Protein AF-A0A7J5XPK6-F1 (afdb_monomer_lite)

Structure (mmCIF, N/CA/C/O backbone):
data_AF-A0A7J5XPK6-F1
#
_entry.id   AF-A0A7J5XPK6-F1
#
loop_
_atom_site.group_PDB
_atom_site.id
_atom_site.type_symbol
_atom_site.label_atom_id
_atom_site.label_alt_id
_atom_site.label_comp_id
_atom_site.label_asym_id
_atom_site.label_entity_id
_atom_site.label_seq_id
_atom_site.pdbx_PDB_ins_code
_atom_site.Cartn_x
_atom_site.Cartn_y
_atom_site.Cartn_z
_atom_site.occupancy
_atom_site.B_iso_or_equiv
_atom_site.auth_seq_id
_atom_site.auth_comp_id
_atom_site.auth_asym_id
_atom_site.auth_atom_id
_atom_site.pdbx_PDB_model_num
ATOM 1 N N . MET A 1 1 ? -22.725 -8.325 22.929 1.00 36.28 1 MET A N 1
ATOM 2 C CA . MET A 1 1 ? -21.739 -7.295 22.547 1.00 36.28 1 MET A CA 1
ATOM 3 C C . MET A 1 1 ? -20.570 -8.015 21.890 1.00 36.28 1 MET A C 1
ATOM 5 O O . MET A 1 1 ? -19.667 -8.457 22.578 1.00 36.28 1 MET A O 1
ATOM 9 N N . LEU A 1 2 ? -20.673 -8.282 20.588 1.00 34.06 2 LEU A N 1
ATOM 10 C CA . LEU A 1 2 ? -19.615 -8.931 19.814 1.00 34.06 2 LEU A CA 1
ATOM 11 C C . LEU A 1 2 ? -18.923 -7.794 19.060 1.00 34.06 2 LEU A C 1
ATOM 13 O O . LEU A 1 2 ? -19.553 -7.200 18.181 1.00 34.06 2 LEU A O 1
ATOM 17 N N . GLU A 1 3 ? -17.699 -7.419 19.443 1.00 43.00 3 GLU A N 1
ATOM 18 C CA . GLU A 1 3 ? -16.878 -6.571 18.574 1.00 43.00 3 GLU A CA 1
ATOM 19 C C . GLU A 1 3 ? -16.789 -7.303 17.235 1.00 43.00 3 GLU A C 1
ATOM 21 O O . GLU A 1 3 ? -16.231 -8.396 17.149 1.00 43.00 3 GLU A O 1
ATOM 26 N N . LYS A 1 4 ? -17.417 -6.747 16.195 1.00 42.81 4 LYS A N 1
ATOM 27 C CA . LYS A 1 4 ? -17.249 -7.243 14.834 1.00 42.81 4 LYS A CA 1
ATOM 28 C C . LYS A 1 4 ? -15.816 -6.924 14.434 1.00 42.81 4 LYS A C 1
ATOM 30 O O . LYS A 1 4 ? -15.562 -5.874 13.847 1.00 42.81 4 LYS A O 1
ATOM 35 N N . THR A 1 5 ? -14.883 -7.815 14.748 1.00 44.53 5 THR A N 1
ATOM 36 C CA . THR A 1 5 ? -13.603 -7.883 14.054 1.00 44.53 5 THR A CA 1
ATOM 37 C C . THR A 1 5 ? -13.957 -7.944 12.578 1.00 44.53 5 THR A C 1
ATOM 39 O O . THR A 1 5 ? -14.586 -8.903 12.126 1.00 44.53 5 THR A O 1
ATOM 42 N N . ARG A 1 6 ? -13.673 -6.869 11.832 1.00 53.94 6 ARG A N 1
ATOM 43 C CA . ARG A 1 6 ? -13.871 -6.891 10.384 1.00 53.94 6 ARG A CA 1
ATOM 44 C C . ARG A 1 6 ? -12.992 -8.038 9.882 1.00 53.94 6 ARG A C 1
ATOM 46 O O . ARG A 1 6 ? -11.787 -7.991 10.139 1.00 53.94 6 ARG A O 1
ATOM 53 N N . PRO A 1 7 ? -13.563 -9.094 9.276 1.00 52.94 7 PRO A N 1
ATOM 54 C CA . PRO A 1 7 ? -12.760 -10.207 8.801 1.00 52.94 7 PRO A CA 1
ATOM 55 C C . PRO A 1 7 ? -11.714 -9.649 7.842 1.00 52.94 7 PRO A C 1
ATOM 57 O O . PRO A 1 7 ? -12.003 -8.711 7.096 1.00 52.94 7 PRO A O 1
ATOM 60 N N . PHE A 1 8 ? -10.493 -10.178 7.905 1.00 55.94 8 PHE A N 1
ATOM 61 C CA . PHE A 1 8 ? -9.425 -9.782 6.997 1.00 55.94 8 PHE A CA 1
ATOM 62 C C . PHE A 1 8 ? -9.935 -9.951 5.565 1.00 55.94 8 PHE A C 1
ATOM 64 O O . PHE A 1 8 ? -10.126 -11.077 5.109 1.00 55.94 8 PHE A O 1
ATOM 71 N N . ILE A 1 9 ? -10.235 -8.843 4.881 1.00 55.91 9 ILE A N 1
ATOM 72 C CA . ILE A 1 9 ? -10.801 -8.921 3.539 1.00 55.91 9 ILE A CA 1
ATOM 73 C C . ILE A 1 9 ? -9.661 -9.338 2.610 1.00 55.91 9 ILE A C 1
ATOM 75 O O . ILE A 1 9 ? -8.705 -8.584 2.397 1.00 55.91 9 ILE A O 1
ATOM 79 N N . LEU A 1 10 ? -9.759 -10.567 2.108 1.00 54.19 10 LEU A N 1
ATOM 80 C CA . LEU A 1 10 ? -8.973 -11.062 0.987 1.00 54.19 10 LEU A CA 1
ATOM 81 C C . LEU A 1 10 ? -9.623 -10.526 -0.290 1.00 54.19 10 LEU A C 1
ATOM 83 O O . LEU A 1 10 ? -10.764 -10.865 -0.592 1.00 54.19 10 LEU A O 1
ATOM 87 N N . VAL A 1 11 ? -8.911 -9.675 -1.023 1.00 54.78 11 VAL A N 1
ATOM 88 C CA . VAL A 1 11 ? -9.325 -9.205 -2.352 1.00 54.78 11 VAL A CA 1
ATOM 89 C C . VAL A 1 11 ? -8.259 -9.674 -3.327 1.00 54.78 11 VAL A C 1
ATOM 91 O O . VAL A 1 11 ? -7.088 -9.350 -3.139 1.00 54.78 11 VAL A O 1
ATOM 94 N N . ASP A 1 12 ? -8.653 -10.464 -4.325 1.00 53.34 12 ASP A N 1
ATOM 95 C CA . ASP A 1 12 ? -7.745 -11.084 -5.305 1.00 53.34 12 ASP A CA 1
ATOM 96 C C . ASP A 1 12 ? -6.637 -11.951 -4.670 1.00 53.34 12 ASP A C 1
ATOM 98 O O . ASP A 1 12 ? -5.534 -12.062 -5.195 1.00 53.34 12 ASP A O 1
ATOM 102 N N . GLY A 1 13 ? -6.911 -12.547 -3.504 1.00 56.72 13 GLY A N 1
ATOM 103 C CA . GLY A 1 13 ? -5.932 -13.338 -2.748 1.00 56.72 13 GLY A CA 1
ATOM 104 C C . GLY A 1 13 ? -4.941 -12.514 -1.915 1.00 56.72 13 GLY A C 1
ATOM 105 O O . GLY A 1 13 ? -4.185 -13.098 -1.143 1.00 56.72 13 GLY A O 1
ATOM 106 N N . GLU A 1 14 ? -4.972 -11.177 -1.989 1.00 61.94 14 GLU A N 1
ATOM 107 C CA . GLU A 1 14 ? -4.189 -10.305 -1.107 1.00 61.94 14 GLU A CA 1
ATOM 108 C C . GLU A 1 14 ? -4.991 -9.856 0.120 1.00 61.94 14 GLU A C 1
ATOM 110 O O . GLU A 1 14 ? -6.139 -9.407 0.028 1.00 61.94 14 GLU A O 1
ATOM 115 N N . ARG A 1 15 ? -4.348 -9.906 1.292 1.00 66.88 15 ARG A N 1
ATOM 116 C CA . ARG A 1 15 ? -4.873 -9.319 2.530 1.00 66.88 15 ARG A CA 1
ATOM 117 C C . ARG A 1 15 ? -4.862 -7.795 2.407 1.00 66.8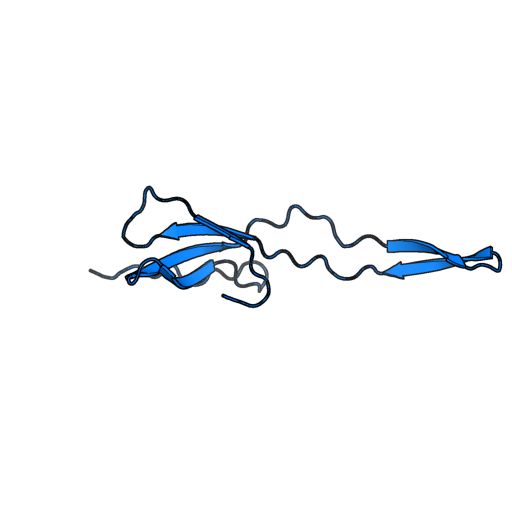8 15 ARG A C 1
ATOM 119 O O . ARG A 1 15 ? -3.798 -7.182 2.409 1.00 66.88 15 ARG A O 1
ATOM 126 N N . ARG A 1 16 ? -6.045 -7.175 2.337 1.00 74.12 16 ARG A N 1
ATOM 127 C CA . ARG A 1 16 ? -6.171 -5.707 2.250 1.00 74.12 16 ARG A CA 1
ATOM 128 C C . ARG A 1 16 ? -6.443 -5.024 3.580 1.00 74.12 16 ARG A C 1
ATOM 130 O O . ARG A 1 16 ? -6.155 -3.840 3.696 1.00 74.12 16 ARG A O 1
ATOM 137 N N . SER A 1 17 ? -6.977 -5.742 4.566 1.00 78.69 17 SER A N 1
ATOM 138 C CA . SER A 1 17 ? -7.248 -5.206 5.905 1.00 78.69 17 SER A CA 1
ATOM 139 C C . SER A 1 17 ? -6.168 -5.619 6.904 1.00 78.69 17 SER A C 1
ATOM 141 O O . SER A 1 17 ? -5.808 -6.799 6.992 1.00 78.69 17 SER A O 1
ATOM 143 N N . LEU A 1 18 ? -5.696 -4.651 7.685 1.00 78.69 18 LEU A N 1
ATOM 144 C CA . LEU A 1 18 ? -4.649 -4.820 8.684 1.00 78.69 18 LEU A CA 1
ATOM 145 C C . LEU A 1 18 ? -5.095 -4.214 10.019 1.00 78.69 18 LEU A C 1
ATOM 147 O O . LEU A 1 18 ? -5.741 -3.167 10.036 1.00 78.69 18 LEU A O 1
ATOM 151 N N . ALA A 1 19 ? -4.743 -4.881 11.115 1.00 83.44 19 ALA A N 1
ATOM 152 C CA . ALA A 1 19 ? -4.872 -4.337 12.456 1.00 83.44 19 ALA A CA 1
ATOM 153 C C . ALA A 1 19 ? -3.496 -4.364 13.121 1.00 83.44 19 ALA A C 1
ATOM 155 O O . ALA A 1 19 ? -2.910 -5.439 13.213 1.00 83.44 19 ALA A O 1
ATOM 156 N N . GLU A 1 20 ? -2.999 -3.205 13.551 1.00 83.25 20 GLU A N 1
ATOM 157 C CA . GLU A 1 20 ? -1.666 -3.061 14.156 1.00 83.25 20 GLU A CA 1
ATOM 158 C C . GLU A 1 20 ? -1.735 -2.325 15.486 1.00 83.25 20 GLU A C 1
ATOM 160 O O . GLU A 1 20 ? -2.607 -1.476 15.686 1.00 83.25 20 GLU A O 1
ATOM 165 N N . ALA A 1 21 ? -0.788 -2.631 16.372 1.00 87.50 21 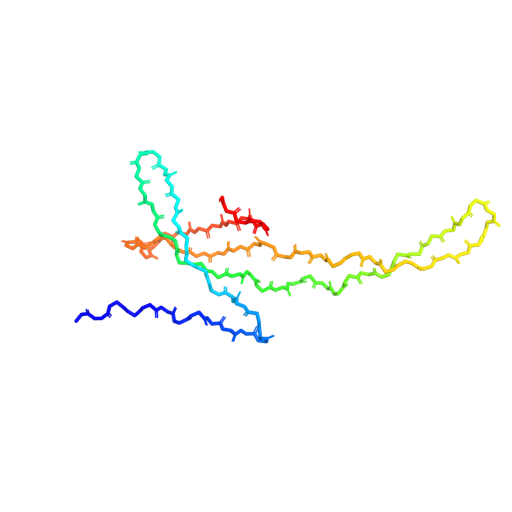ALA A N 1
ATOM 166 C CA . ALA A 1 21 ? -0.590 -1.926 17.630 1.00 87.50 21 ALA A CA 1
ATOM 167 C C . ALA A 1 21 ? 0.691 -1.084 17.565 1.00 87.50 21 ALA A C 1
ATOM 169 O O . ALA A 1 21 ? 1.755 -1.616 17.265 1.00 87.50 21 ALA A O 1
ATOM 170 N N . LEU A 1 22 ? 0.617 0.206 17.903 1.00 87.31 22 LEU A N 1
ATOM 171 C CA . LEU A 1 22 ? 1.802 1.059 18.062 1.00 87.31 22 LEU A CA 1
ATOM 172 C C . LEU A 1 22 ? 1.794 1.717 19.438 1.00 87.31 22 LEU A C 1
ATOM 174 O O . LEU A 1 22 ? 0.757 2.192 19.909 1.00 87.31 22 LEU A O 1
ATOM 178 N N . GLN A 1 23 ? 2.964 1.783 20.067 1.00 88.69 23 GLN A N 1
ATOM 179 C CA . GLN A 1 23 ? 3.146 2.571 21.275 1.00 88.69 23 GLN A CA 1
ATOM 180 C C . GLN A 1 23 ? 3.491 4.019 20.912 1.00 88.69 23 GLN A C 1
ATOM 182 O O . GLN A 1 23 ? 4.468 4.286 20.219 1.00 88.69 23 GLN A O 1
ATOM 187 N N . MET A 1 24 ? 2.702 4.969 21.408 1.00 85.19 24 MET A N 1
ATOM 188 C CA . MET A 1 24 ? 2.939 6.402 21.249 1.00 85.19 24 MET A CA 1
ATOM 189 C C . MET A 1 24 ? 2.718 7.087 22.591 1.00 85.19 24 MET A C 1
ATOM 191 O O . MET A 1 24 ? 1.688 6.885 23.231 1.00 85.19 24 MET A O 1
ATOM 195 N N . ARG A 1 25 ? 3.677 7.910 23.031 1.00 88.00 25 ARG A N 1
ATOM 196 C CA . ARG A 1 25 ? 3.580 8.676 24.291 1.00 88.00 25 ARG A CA 1
ATOM 197 C C . ARG A 1 25 ? 3.255 7.800 25.519 1.00 88.00 25 ARG A C 1
ATOM 199 O O . ARG A 1 25 ? 2.513 8.220 26.399 1.00 88.00 25 ARG A O 1
ATOM 206 N N . GLY A 1 26 ? 3.793 6.578 25.564 1.00 90.75 26 GLY A N 1
ATOM 207 C CA . GLY A 1 26 ? 3.573 5.626 26.662 1.00 90.75 26 GLY A CA 1
ATOM 208 C C . GLY A 1 26 ? 2.218 4.906 26.642 1.00 90.75 26 GLY A C 1
ATOM 209 O O . GLY A 1 26 ? 1.903 4.189 27.586 1.00 90.75 26 GLY A O 1
ATOM 210 N N . GLN A 1 27 ? 1.419 5.068 25.584 1.00 89.75 27 GLN A N 1
ATOM 211 C CA . GLN A 1 27 ? 0.132 4.390 25.415 1.00 89.75 27 GLN A CA 1
ATOM 212 C C . GLN A 1 27 ? 0.135 3.522 24.155 1.00 89.75 27 GLN A C 1
ATOM 214 O O . GLN A 1 27 ? 0.732 3.890 23.144 1.00 89.75 27 GLN A O 1
ATOM 219 N N . HIS A 1 28 ? -0.537 2.371 24.208 1.00 90.19 28 HIS A N 1
ATOM 220 C CA . HIS A 1 28 ? -0.739 1.508 23.044 1.00 90.19 28 HIS A CA 1
ATOM 221 C C . HIS A 1 28 ? -2.015 1.903 22.308 1.00 90.19 28 HIS A C 1
ATOM 223 O O . HIS A 1 28 ? -3.081 2.005 22.914 1.00 90.19 28 HIS A O 1
ATOM 229 N N . PHE A 1 29 ? -1.905 2.070 20.996 1.00 90.75 29 PHE A N 1
ATOM 230 C CA . PHE A 1 29 ? -3.024 2.360 20.115 1.00 90.75 29 PHE A CA 1
ATOM 231 C C . PHE A 1 29 ? -3.180 1.235 19.108 1.00 90.75 29 PHE A C 1
ATOM 233 O O . PHE A 1 29 ? -2.197 0.794 18.519 1.00 90.75 29 PHE A O 1
ATOM 240 N N . LEU A 1 30 ? -4.421 0.793 18.917 1.00 92.19 30 LEU A N 1
ATOM 241 C CA . LEU A 1 30 ? -4.787 -0.156 17.875 1.00 92.19 30 LEU A CA 1
ATOM 242 C C . LEU A 1 30 ? -5.350 0.604 16.679 1.00 92.19 30 LEU A C 1
ATOM 244 O O . LEU A 1 30 ? -6.216 1.465 16.842 1.00 92.19 30 LEU A O 1
ATOM 248 N N . PHE A 1 31 ? -4.892 0.258 15.486 1.00 90.62 31 PHE A N 1
ATOM 249 C CA . PHE A 1 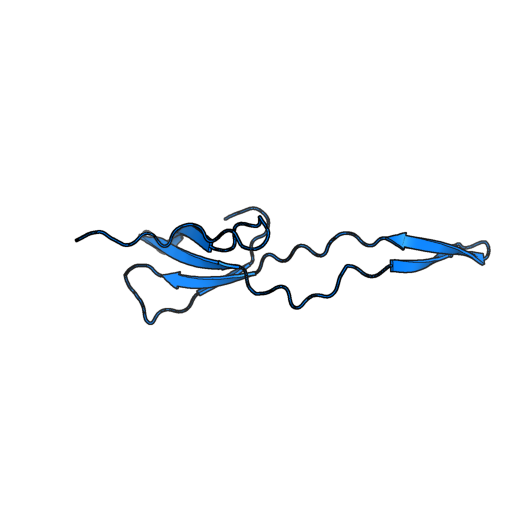31 ? -5.354 0.847 14.234 1.00 90.62 31 PHE A CA 1
ATOM 250 C C . PHE A 1 31 ? -6.086 -0.197 13.416 1.00 90.62 31 PHE A C 1
ATOM 252 O O . PHE A 1 31 ? -5.581 -1.301 13.252 1.00 90.62 31 PHE A O 1
ATOM 259 N N . ASP A 1 32 ? -7.229 0.176 12.855 1.00 90.19 32 ASP A N 1
ATOM 260 C CA . ASP A 1 32 ? -7.927 -0.617 11.850 1.00 90.19 32 ASP A CA 1
ATOM 261 C C . ASP A 1 32 ? -7.695 0.046 10.488 1.00 90.19 32 ASP A C 1
ATOM 263 O O . ASP A 1 32 ? -8.144 1.171 10.248 1.00 90.19 32 ASP A O 1
ATOM 267 N N . MET A 1 33 ? -6.952 -0.627 9.608 1.00 87.75 33 MET A N 1
ATOM 268 C CA . MET A 1 33 ? -6.417 -0.047 8.375 1.00 87.75 33 MET A CA 1
ATOM 269 C C . MET A 1 33 ? -6.732 -0.882 7.134 1.00 87.75 33 MET A C 1
ATOM 271 O O . MET A 1 33 ? -6.955 -2.094 7.193 1.00 87.75 33 MET A O 1
ATOM 275 N N . GLN A 1 34 ? -6.712 -0.217 5.983 1.00 88.19 34 GLN A N 1
ATOM 276 C CA . GLN A 1 34 ? -6.864 -0.805 4.660 1.00 88.19 34 GLN A CA 1
ATOM 277 C C . GLN A 1 34 ? -5.739 -0.331 3.740 1.00 88.19 34 GLN A C 1
ATOM 279 O O . GLN A 1 34 ? -5.422 0.858 3.701 1.00 88.19 34 GLN A O 1
ATOM 284 N N . LYS A 1 35 ? -5.144 -1.258 2.984 1.00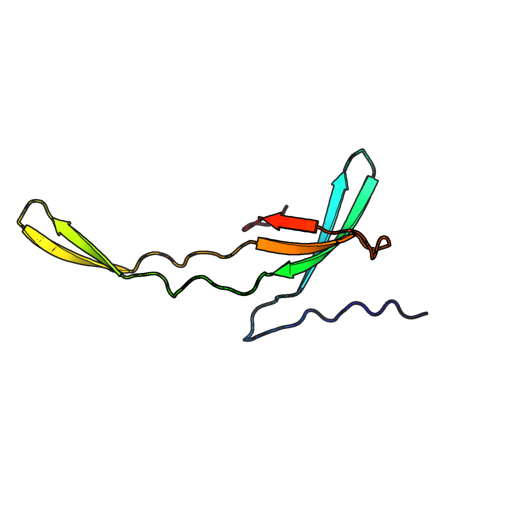 85.75 35 LYS A N 1
ATOM 285 C CA . LYS A 1 35 ? -4.161 -0.956 1.934 1.00 85.75 35 LYS A CA 1
ATOM 286 C C . LYS A 1 35 ? -4.840 -0.107 0.860 1.00 85.75 35 LYS A C 1
ATOM 288 O O . LYS A 1 35 ? -5.941 -0.455 0.420 1.00 85.75 35 LYS A O 1
ATOM 293 N N . ASN A 1 36 ? -4.222 0.997 0.435 1.00 85.56 36 ASN A N 1
ATOM 294 C CA . ASN A 1 36 ? -4.832 1.829 -0.604 1.00 85.56 36 ASN A CA 1
ATOM 295 C C . ASN A 1 36 ? -4.979 1.022 -1.897 1.00 85.56 36 ASN A C 1
ATOM 297 O O . ASN A 1 36 ? -4.221 0.085 -2.165 1.00 85.56 36 ASN A O 1
ATOM 301 N N . HIS A 1 37 ? -5.963 1.403 -2.710 1.00 77.38 37 HIS A N 1
ATOM 302 C CA . HIS A 1 37 ? -6.102 0.828 -4.036 1.00 77.38 37 HIS A CA 1
ATOM 303 C C . HIS A 1 37 ? -4.834 1.109 -4.850 1.00 77.38 37 HIS A C 1
ATOM 305 O O . HIS A 1 37 ? -4.338 2.237 -4.859 1.00 77.38 37 HIS A O 1
ATOM 311 N N . ALA A 1 38 ? -4.311 0.083 -5.520 1.00 69.50 38 ALA A N 1
ATOM 312 C CA . ALA A 1 38 ? -3.155 0.231 -6.383 1.00 69.50 38 ALA A CA 1
ATOM 313 C C . ALA A 1 38 ? -3.555 1.072 -7.602 1.00 69.50 38 ALA A C 1
ATOM 315 O O . ALA A 1 38 ? -4.171 0.575 -8.537 1.00 69.50 38 ALA A O 1
ATOM 316 N N . LEU A 1 39 ? -3.222 2.361 -7.571 1.00 67.69 39 LEU A N 1
ATOM 317 C CA . LEU A 1 39 ? -3.340 3.251 -8.731 1.00 67.69 39 LEU A CA 1
ATOM 318 C C . LEU A 1 39 ? -2.099 3.180 -9.629 1.00 67.69 39 LEU A C 1
ATOM 320 O O . LEU A 1 39 ? -2.054 3.817 -10.679 1.00 67.69 39 LEU A O 1
ATOM 324 N N . LEU A 1 40 ? -1.077 2.432 -9.206 1.00 65.81 40 LEU A N 1
ATOM 325 C CA . LEU A 1 40 ? 0.171 2.323 -9.939 1.00 65.81 40 LEU A CA 1
ATOM 326 C C . LEU A 1 40 ? 0.010 1.331 -11.100 1.00 65.81 40 LEU A C 1
ATOM 328 O O . LEU A 1 40 ? -0.454 0.207 -10.879 1.00 65.81 40 LEU A O 1
ATOM 332 N N . PRO A 1 41 ? 0.389 1.722 -12.330 1.00 64.75 41 PRO A N 1
ATOM 333 C CA . PRO A 1 41 ? 0.407 0.809 -13.462 1.00 64.75 41 PRO A CA 1
ATOM 334 C C . PRO A 1 41 ? 1.401 -0.331 -13.218 1.00 64.75 41 PRO A C 1
ATOM 336 O O . PRO A 1 41 ? 2.303 -0.231 -12.382 1.00 64.75 41 PRO A O 1
ATOM 339 N N . LYS A 1 42 ? 1.247 -1.423 -13.978 1.00 72.06 42 LYS A N 1
ATOM 340 C CA . LYS A 1 42 ? 2.226 -2.517 -13.973 1.00 72.06 42 LYS A CA 1
ATOM 341 C C . LYS A 1 42 ? 3.636 -1.951 -14.212 1.00 72.06 42 LYS A C 1
ATOM 343 O O . LYS A 1 42 ? 3.762 -0.998 -14.984 1.00 72.06 42 LYS A O 1
ATOM 348 N N . PRO A 1 43 ? 4.673 -2.530 -13.582 1.00 75.88 43 PRO A N 1
ATOM 349 C CA . PRO A 1 43 ? 6.029 -2.007 -13.683 1.00 75.88 43 PRO A CA 1
ATOM 350 C C . PRO A 1 43 ? 6.445 -1.916 -15.157 1.00 75.88 43 PRO A C 1
ATOM 352 O O . PRO A 1 43 ? 6.229 -2.884 -15.899 1.00 75.88 43 PRO A O 1
ATOM 355 N N . PRO A 1 44 ? 6.955 -0.763 -15.620 1.00 79.94 44 PRO A N 1
ATOM 356 C CA . PRO A 1 44 ? 7.296 -0.590 -17.021 1.00 79.94 44 PRO A CA 1
ATOM 357 C C . PRO A 1 44 ? 8.530 -1.419 -17.390 1.00 79.94 44 PRO A C 1
ATOM 359 O O . PRO A 1 44 ? 9.394 -1.710 -16.563 1.00 79.94 44 PRO A O 1
ATOM 362 N N . ASN A 1 45 ? 8.652 -1.754 -18.672 1.00 86.25 45 ASN A N 1
ATOM 363 C CA . ASN A 1 45 ? 9.933 -2.211 -19.197 1.00 86.25 45 ASN A CA 1
ATOM 364 C C . ASN A 1 45 ? 10.864 -1.003 -19.338 1.00 86.25 45 ASN A C 1
ATOM 366 O O . ASN A 1 45 ? 10.475 0.028 -19.891 1.00 86.25 45 ASN A O 1
ATOM 370 N N . ILE A 1 46 ? 12.092 -1.146 -18.858 1.00 88.81 46 ILE A N 1
ATOM 371 C CA . ILE A 1 46 ? 13.157 -0.162 -19.021 1.00 88.81 46 ILE A CA 1
ATOM 372 C C . ILE A 1 46 ? 13.924 -0.523 -20.291 1.00 88.81 46 ILE A C 1
ATOM 374 O O . ILE A 1 46 ? 14.353 -1.664 -20.459 1.00 88.81 46 ILE A O 1
ATOM 378 N N . PHE A 1 47 ? 14.109 0.449 -21.179 1.00 92.50 47 PHE A N 1
ATOM 379 C CA . PHE A 1 47 ? 14.904 0.296 -22.395 1.00 92.50 47 PHE A CA 1
ATOM 380 C C . PHE A 1 47 ? 16.157 1.157 -22.286 1.00 92.50 47 PHE A C 1
ATOM 382 O O . PHE A 1 47 ? 16.060 2.353 -22.012 1.00 92.50 47 PHE A O 1
ATOM 389 N N . LEU A 1 48 ? 17.328 0.556 -22.490 1.00 93.19 48 LEU A N 1
ATOM 390 C CA . LEU A 1 48 ? 18.608 1.262 -22.443 1.00 93.19 48 LEU A CA 1
ATOM 391 C C . LEU A 1 48 ?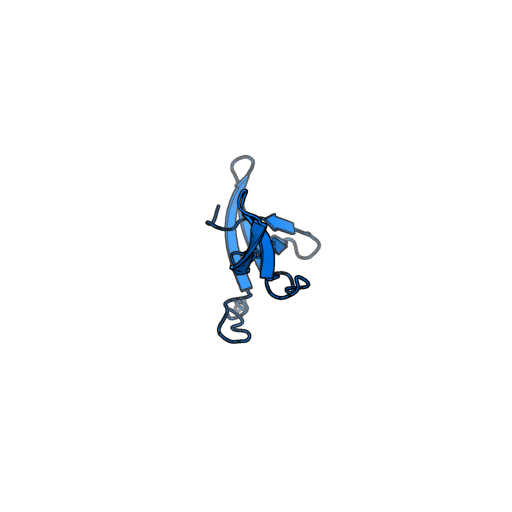 19.571 0.733 -23.505 1.00 93.19 48 LEU A C 1
ATOM 393 O O . LEU A 1 48 ? 19.450 -0.405 -23.953 1.00 93.19 48 LEU A O 1
ATOM 397 N N . TYR A 1 49 ? 20.526 1.570 -23.903 1.00 96.19 49 TYR A N 1
ATOM 398 C CA . TYR A 1 49 ? 21.593 1.196 -24.826 1.00 96.19 49 TYR A CA 1
ATOM 399 C C . TYR A 1 49 ? 22.890 0.973 -24.053 1.00 96.19 49 TYR A C 1
ATOM 401 O O . TYR A 1 49 ? 23.278 1.791 -23.220 1.00 96.19 49 TYR A O 1
ATOM 409 N N . LEU A 1 50 ? 23.565 -0.136 -24.338 1.00 95.38 50 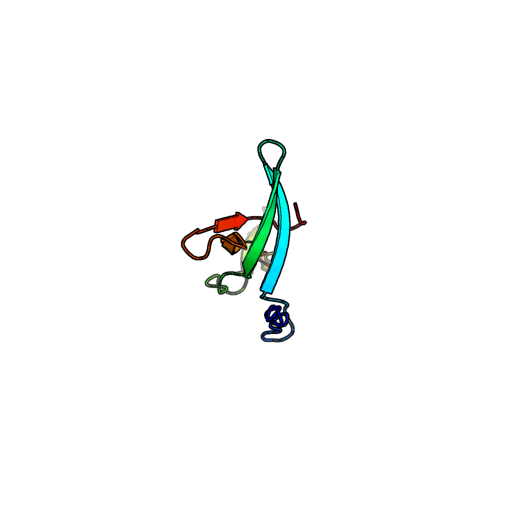LEU A N 1
ATOM 410 C CA . LEU A 1 50 ? 24.910 -0.397 -23.841 1.00 95.38 50 LEU A CA 1
ATOM 411 C C . LEU A 1 50 ? 25.928 0.526 -24.538 1.00 95.38 50 LEU A C 1
ATOM 413 O O . LEU A 1 50 ? 25.647 1.029 -25.628 1.00 95.38 50 LEU A O 1
ATOM 417 N N . PRO A 1 51 ? 27.145 0.703 -23.986 1.00 96.50 51 PRO A N 1
ATOM 418 C CA . PRO A 1 51 ? 28.180 1.535 -24.610 1.00 96.50 51 PRO A CA 1
ATOM 419 C C . PRO A 1 51 ? 28.556 1.117 -26.041 1.00 96.50 51 PRO A C 1
ATOM 421 O O . PRO A 1 51 ? 29.032 1.935 -26.817 1.00 96.50 51 PRO A O 1
ATOM 424 N N . ASN A 1 52 ? 28.320 -0.148 -26.406 1.00 96.25 52 ASN A N 1
ATOM 425 C CA . ASN A 1 52 ? 28.525 -0.669 -27.759 1.00 96.25 52 ASN A CA 1
ATOM 426 C C . ASN A 1 52 ? 27.328 -0.434 -28.711 1.00 96.25 52 ASN A C 1
ATOM 428 O O . ASN A 1 52 ? 27.328 -0.962 -29.819 1.00 96.25 52 ASN A O 1
ATOM 432 N N . GLY A 1 53 ? 26.292 0.292 -28.279 1.00 94.88 53 GLY A N 1
ATOM 433 C CA . GLY A 1 53 ? 25.089 0.588 -29.063 1.00 94.88 53 GLY A CA 1
ATOM 434 C C . GLY A 1 53 ? 24.015 -0.506 -29.057 1.00 94.88 53 GLY A C 1
ATOM 435 O O . GLY A 1 53 ? 22.974 -0.334 -29.686 1.00 94.88 53 GLY A O 1
ATOM 436 N N . THR A 1 54 ? 24.214 -1.619 -28.345 1.00 96.94 54 THR A N 1
ATOM 437 C CA . THR A 1 54 ? 23.199 -2.683 -28.249 1.00 96.94 54 THR A CA 1
ATOM 438 C C . THR A 1 54 ? 22.026 -2.219 -27.389 1.00 96.94 54 THR A C 1
ATOM 440 O O . THR A 1 54 ? 22.224 -1.841 -26.234 1.00 96.94 54 THR A O 1
ATOM 443 N N . GLY A 1 55 ? 20.805 -2.272 -27.925 1.00 95.56 55 GLY A N 1
ATOM 444 C CA . GLY A 1 55 ? 19.584 -2.015 -27.160 1.00 95.56 55 GLY A CA 1
ATOM 445 C C . GLY A 1 55 ? 19.203 -3.219 -26.299 1.00 95.56 55 GLY A C 1
ATOM 446 O O . GLY A 1 55 ? 19.127 -4.341 -26.797 1.00 95.56 55 GLY A O 1
ATOM 447 N N . VAL A 1 56 ? 18.940 -2.992 -25.014 1.00 94.31 56 VAL A N 1
ATOM 448 C CA . VAL A 1 56 ? 18.467 -4.020 -24.079 1.00 94.31 56 VAL A CA 1
ATOM 449 C C . VAL A 1 56 ? 17.160 -3.586 -23.422 1.00 94.31 56 VAL A C 1
ATOM 451 O O . VAL A 1 56 ? 16.932 -2.402 -23.165 1.00 94.31 56 VAL A O 1
ATOM 454 N N . SER A 1 57 ? 16.292 -4.564 -23.157 1.00 92.31 57 SER A N 1
ATOM 455 C CA . SER A 1 57 ? 15.048 -4.377 -22.411 1.00 92.31 57 SER A CA 1
ATOM 456 C C . SER A 1 57 ? 15.145 -5.115 -21.086 1.00 92.31 57 SER A C 1
ATOM 458 O O . SER A 1 57 ? 15.431 -6.312 -21.052 1.00 92.31 57 SER A O 1
ATOM 460 N N . LEU A 1 58 ? 14.916 -4.393 -19.997 1.00 88.56 58 LEU A N 1
ATOM 461 C CA . LEU A 1 58 ? 14.913 -4.917 -18.642 1.00 88.56 58 LEU A CA 1
ATOM 462 C C . LEU A 1 58 ? 13.494 -4.807 -18.091 1.00 88.56 58 LEU A C 1
ATOM 464 O O . LEU A 1 58 ? 12.852 -3.762 -18.209 1.00 88.56 58 LEU A O 1
ATOM 468 N N . ARG A 1 59 ? 12.999 -5.872 -17.461 1.00 85.06 59 ARG A N 1
ATOM 469 C CA . ARG A 1 59 ? 11.802 -5.752 -16.622 1.00 85.06 59 ARG A CA 1
ATOM 470 C C . ARG A 1 59 ? 12.183 -4.958 -15.380 1.00 85.06 59 ARG A C 1
ATOM 472 O O . ARG A 1 59 ? 13.148 -5.333 -14.719 1.00 85.06 59 ARG A O 1
ATOM 479 N N . SER A 1 60 ? 11.452 -3.886 -15.071 1.00 80.44 60 SER A N 1
ATOM 480 C CA . SER A 1 60 ? 11.631 -3.237 -13.775 1.00 80.44 60 SER A CA 1
ATOM 481 C C . SER A 1 60 ? 11.061 -4.119 -12.672 1.00 80.44 60 SER A C 1
ATOM 483 O O . SER A 1 60 ? 10.103 -4.872 -12.888 1.00 80.44 60 SER A O 1
ATOM 485 N N . ASP A 1 61 ? 11.616 -3.979 -11.475 1.00 75.62 61 ASP A N 1
ATOM 486 C CA . ASP A 1 61 ? 11.067 -4.642 -10.304 1.00 75.62 61 ASP A CA 1
ATOM 487 C C . ASP A 1 61 ? 9.618 -4.196 -10.045 1.00 75.62 61 ASP A C 1
ATOM 489 O O . ASP A 1 61 ? 9.236 -3.066 -10.388 1.00 75.62 61 ASP A O 1
ATOM 493 N N . PRO A 1 62 ? 8.792 -5.071 -9.442 1.00 72.69 62 PRO A N 1
ATOM 494 C CA . PRO A 1 62 ? 7.474 -4.702 -8.958 1.00 72.69 62 PRO A CA 1
ATOM 495 C C . PRO A 1 62 ? 7.535 -3.475 -8.051 1.00 72.69 62 PRO A C 1
ATOM 497 O O . PRO A 1 62 ? 8.274 -3.457 -7.068 1.00 72.69 62 PRO A O 1
ATOM 500 N N . VAL A 1 63 ? 6.712 -2.464 -8.335 1.00 72.25 63 VAL A N 1
ATOM 501 C CA . VAL A 1 63 ? 6.554 -1.342 -7.407 1.00 72.25 63 VAL A CA 1
ATOM 502 C C . VAL A 1 63 ? 5.721 -1.826 -6.226 1.00 72.25 63 VAL A C 1
ATOM 504 O O . VAL A 1 63 ? 4.518 -2.065 -6.353 1.00 72.25 63 VAL A O 1
ATOM 507 N N . VAL A 1 64 ? 6.367 -2.009 -5.074 1.00 72.62 64 VAL A N 1
ATOM 508 C CA . VAL A 1 64 ? 5.686 -2.459 -3.858 1.00 72.62 64 VAL A CA 1
ATOM 509 C C . VAL A 1 64 ? 4.830 -1.314 -3.317 1.00 72.62 64 VAL A C 1
ATOM 511 O O . VAL A 1 64 ? 5.330 -0.243 -2.978 1.00 72.62 64 VAL A O 1
ATOM 514 N N . HIS A 1 65 ? 3.517 -1.530 -3.242 1.00 77.88 65 HIS A N 1
ATOM 515 C CA . HIS A 1 65 ? 2.578 -0.533 -2.738 1.00 77.88 65 HIS A CA 1
ATOM 516 C C . HIS A 1 65 ? 2.296 -0.758 -1.246 1.00 77.88 65 HIS A C 1
ATOM 518 O O . HIS A 1 65 ? 1.536 -1.654 -0.885 1.00 77.88 65 HIS A O 1
ATOM 524 N N . CYS A 1 66 ? 2.848 0.096 -0.385 1.00 83.38 66 CYS A N 1
ATOM 525 C CA . CYS A 1 66 ? 2.866 -0.101 1.070 1.00 83.38 66 CYS A CA 1
ATOM 526 C C . CYS A 1 66 ? 2.104 0.963 1.871 1.00 83.38 66 CYS A C 1
ATOM 528 O O . CYS A 1 66 ? 2.388 1.175 3.048 1.00 83.38 66 CYS A O 1
ATOM 530 N N . PHE A 1 67 ? 1.169 1.666 1.231 1.00 87.69 67 PHE A N 1
ATOM 531 C CA . PHE A 1 67 ? 0.394 2.722 1.875 1.00 87.69 67 PHE A CA 1
ATOM 532 C C . PHE A 1 67 ? -0.953 2.199 2.364 1.00 87.69 67 PHE A C 1
ATOM 534 O O . PHE A 1 67 ? -1.670 1.518 1.622 1.00 87.69 67 PHE A O 1
ATOM 541 N N . TYR A 1 68 ? -1.302 2.574 3.588 1.00 88.50 68 TYR A N 1
ATOM 542 C CA . TYR A 1 68 ? -2.517 2.180 4.282 1.00 88.50 68 TYR A CA 1
ATOM 543 C C . TYR A 1 68 ? -3.235 3.413 4.832 1.00 88.50 68 TYR A C 1
ATOM 545 O O . TYR A 1 68 ? -2.593 4.385 5.238 1.00 88.50 68 TYR A O 1
ATOM 553 N N . HIS A 1 69 ? -4.563 3.355 4.889 1.00 91.88 69 HIS A N 1
ATOM 554 C CA . HIS A 1 69 ? -5.401 4.360 5.538 1.00 91.88 69 HIS A CA 1
ATOM 555 C C . HIS A 1 69 ? -6.390 3.706 6.503 1.00 91.88 69 HIS A C 1
ATOM 557 O O . HIS A 1 69 ? -6.768 2.548 6.323 1.00 91.88 69 HIS A O 1
ATOM 563 N N . GLY A 1 70 ? -6.837 4.437 7.521 1.00 92.06 70 GLY A N 1
ATOM 564 C CA . GLY A 1 70 ? -7.766 3.885 8.501 1.00 92.06 70 GLY A CA 1
ATOM 565 C C . GLY A 1 70 ? -8.101 4.823 9.649 1.00 92.06 70 GLY A C 1
ATOM 566 O O . GLY A 1 70 ? -8.035 6.045 9.508 1.00 92.06 70 GLY A O 1
ATOM 567 N N . SER A 1 71 ? -8.441 4.225 10.786 1.00 93.38 71 SER A N 1
ATOM 568 C CA . SER A 1 71 ? -8.817 4.914 12.023 1.00 93.38 71 SER A CA 1
ATOM 569 C C . SER A 1 71 ? -8.219 4.215 13.244 1.00 93.38 71 SER A C 1
ATOM 571 O O . SER A 1 71 ? -7.942 3.015 13.220 1.00 93.38 71 SER A O 1
ATOM 573 N N . VAL A 1 72 ? -8.071 4.956 14.336 1.00 92.69 72 VAL A N 1
ATOM 574 C CA . VAL A 1 72 ? -7.717 4.422 15.653 1.00 92.69 72 VAL A CA 1
ATOM 575 C C . VAL A 1 72 ? -8.950 3.783 16.290 1.00 92.69 72 VAL A C 1
ATOM 577 O O . VAL A 1 72 ? -10.026 4.387 16.346 1.00 92.69 72 VAL A O 1
ATOM 580 N N . ARG A 1 73 ? -8.807 2.562 16.803 1.00 91.06 73 ARG A N 1
ATOM 581 C CA . ARG A 1 73 ? -9.886 1.863 17.504 1.00 91.06 73 ARG A CA 1
ATOM 582 C C . ARG A 1 73 ? -10.299 2.648 18.752 1.00 91.06 73 ARG A C 1
ATOM 584 O O . ARG A 1 73 ? -9.455 3.136 19.496 1.00 91.06 73 ARG A O 1
ATOM 591 N N . GLY A 1 74 ? -11.608 2.791 18.956 1.00 90.56 74 GLY A N 1
ATOM 592 C CA . GLY A 1 74 ? -12.179 3.638 20.013 1.00 90.56 74 GLY A CA 1
ATOM 593 C C . GLY A 1 74 ? -12.326 5.120 19.640 1.00 90.56 74 GLY A C 1
ATOM 594 O O . GLY A 1 74 ? -12.993 5.851 20.364 1.00 90.56 74 GLY A O 1
ATOM 595 N N . TYR A 1 75 ? -11.789 5.554 18.492 1.00 92.19 75 TYR A N 1
ATOM 596 C CA . TYR A 1 75 ? -11.883 6.933 18.000 1.00 92.19 75 TYR A CA 1
ATOM 597 C C . TYR A 1 75 ? -12.346 6.945 16.530 1.00 92.19 75 TYR A C 1
ATOM 599 O O . TYR A 1 75 ? -11.534 7.162 15.631 1.00 92.19 75 TYR A O 1
ATOM 607 N N . PRO A 1 76 ? -13.638 6.699 16.243 1.00 86.56 76 PRO A N 1
ATOM 608 C CA . PRO A 1 76 ? -14.132 6.502 14.873 1.00 86.56 76 PRO A CA 1
ATOM 609 C C . PRO A 1 76 ? -13.970 7.724 13.953 1.00 86.56 76 PRO A C 1
ATOM 611 O O . PRO A 1 76 ? -13.827 7.551 12.748 1.00 86.56 76 PRO A O 1
ATOM 614 N N . GLU A 1 77 ? -13.918 8.937 14.509 1.00 93.69 77 GLU A N 1
ATOM 615 C CA . GLU A 1 77 ? -13.673 10.180 13.755 1.00 93.69 77 GLU A CA 1
ATOM 616 C C . GLU A 1 77 ? -12.183 10.430 13.451 1.00 93.69 77 GLU A C 1
ATOM 618 O O . GLU A 1 77 ? -11.825 11.378 12.749 1.00 93.69 77 GLU A O 1
ATOM 623 N N . SER A 1 78 ? -11.285 9.600 13.990 1.00 94.00 78 SER A N 1
ATOM 624 C CA . SER A 1 78 ? -9.852 9.712 13.717 1.00 94.00 78 SER A CA 1
ATOM 625 C C . SER A 1 78 ? -9.512 9.255 12.298 1.00 94.00 78 SER A C 1
ATOM 627 O O . SER A 1 78 ? -10.176 8.401 11.710 1.00 94.00 78 SER A O 1
ATOM 629 N N . ARG A 1 79 ? -8.425 9.807 11.752 1.00 94.12 79 ARG A N 1
ATOM 630 C CA . ARG A 1 79 ? -7.870 9.409 10.456 1.00 94.12 79 ARG A CA 1
ATOM 631 C C . ARG A 1 79 ? -6.397 9.074 10.605 1.00 94.12 79 ARG A C 1
ATOM 633 O O . ARG A 1 79 ? -5.659 9.797 11.269 1.00 94.12 79 ARG A O 1
ATOM 640 N N . VAL A 1 80 ? -5.985 7.988 9.966 1.00 91.44 80 VAL A N 1
ATOM 641 C CA . VAL A 1 80 ? -4.615 7.471 9.987 1.00 91.44 80 VAL A CA 1
ATOM 642 C C . VAL A 1 80 ? -4.159 7.234 8.556 1.00 91.44 80 VAL A C 1
ATOM 644 O O . VAL A 1 80 ? -4.920 6.708 7.744 1.00 91.44 80 VAL A O 1
ATOM 647 N N . ALA A 1 81 ? -2.915 7.605 8.271 1.00 92.25 81 ALA A N 1
ATOM 648 C CA . ALA A 1 81 ? -2.196 7.247 7.058 1.00 92.25 81 ALA A CA 1
ATOM 649 C C . ALA A 1 81 ? -0.834 6.678 7.467 1.00 92.25 81 ALA A C 1
ATOM 651 O O . ALA A 1 81 ? -0.103 7.320 8.221 1.00 92.25 81 ALA A O 1
ATOM 652 N N . LEU A 1 82 ? -0.508 5.477 6.992 1.00 88.56 82 LEU A N 1
ATOM 653 C CA . LEU A 1 82 ? 0.728 4.772 7.329 1.00 88.56 82 LEU A CA 1
ATOM 654 C C . LEU A 1 82 ? 1.400 4.257 6.054 1.00 88.56 82 LEU A C 1
ATOM 656 O O . LEU A 1 82 ? 0.727 3.757 5.155 1.00 88.56 82 LEU A O 1
ATOM 660 N N . SER A 1 83 ? 2.727 4.359 5.988 1.00 88.19 83 SER A N 1
ATOM 661 C CA . SER A 1 83 ? 3.536 3.761 4.925 1.00 88.19 83 SER A CA 1
ATOM 662 C C . SER A 1 83 ? 4.542 2.798 5.542 1.00 88.19 83 SER A C 1
ATOM 664 O O . SER A 1 83 ? 5.458 3.234 6.236 1.00 88.19 83 SER A O 1
ATOM 666 N N . THR A 1 84 ? 4.356 1.494 5.327 1.00 83.88 84 THR A N 1
ATOM 667 C CA . THR A 1 84 ? 5.323 0.473 5.751 1.00 83.88 84 THR A CA 1
ATOM 668 C C . THR A 1 84 ? 5.275 -0.773 4.867 1.00 83.88 84 THR A C 1
ATOM 670 O O . THR A 1 84 ? 4.214 -1.355 4.640 1.00 83.88 84 THR A O 1
ATOM 673 N N . CYS A 1 85 ? 6.439 -1.192 4.366 1.00 79.75 85 CYS A N 1
ATOM 674 C CA . CYS A 1 85 ? 6.586 -2.397 3.545 1.00 79.75 85 CYS A CA 1
ATOM 675 C C . CYS A 1 85 ? 7.001 -3.643 4.336 1.00 79.75 85 CYS A C 1
ATOM 677 O O . CYS A 1 85 ? 6.820 -4.751 3.838 1.00 79.75 85 CYS A O 1
ATOM 679 N N . SER A 1 86 ? 7.541 -3.467 5.544 1.00 74.81 86 SER A N 1
ATOM 680 C CA . SER A 1 86 ? 8.171 -4.541 6.327 1.00 74.81 86 SER A CA 1
ATOM 681 C C . SER A 1 86 ? 7.590 -4.670 7.738 1.00 74.81 86 SER A C 1
ATOM 683 O O . SER A 1 86 ? 8.181 -5.341 8.578 1.00 74.81 86 SER A O 1
ATOM 685 N N . GLY A 1 87 ? 6.446 -4.030 7.999 1.00 68.19 87 GLY A N 1
ATOM 686 C CA . GLY A 1 87 ? 5.884 -3.895 9.344 1.00 68.19 87 GLY A CA 1
ATOM 687 C C . GLY A 1 87 ? 6.400 -2.654 10.080 1.00 68.19 87 GLY A C 1
ATOM 688 O O . GLY A 1 87 ? 7.159 -1.853 9.529 1.00 68.19 87 GLY A O 1
ATOM 689 N N . LEU A 1 88 ? 5.913 -2.450 11.298 1.00 60.38 88 LEU A N 1
ATOM 690 C CA . LEU A 1 88 ? 6.361 -1.383 12.194 1.00 60.38 88 LEU A CA 1
ATOM 691 C C . LEU A 1 88 ? 7.461 -1.885 13.130 1.00 60.38 88 LEU A C 1
ATOM 693 O O . LEU A 1 88 ? 7.337 -3.039 13.595 1.00 60.38 88 LEU A O 1
#

Sequence (88 aa):
MLEKTRPFILVDGERRSLAEALQMRGQHFLFDMQKNHALLPKPPNIFLYLPNGTGVSLRSDPVVHCFYHGSVRGYPESRVALSTCSGL

Secondary structure (DSSP, 8-state):
---------EETTEE-EEEEEEEETTEEEEEEEEEPP--SPSPPEEEEE-TTS-EEEEEPPP----EEEEEETTEEEEEEEEE-SS--

Organism: Dissostichus mawsoni (NCBI:txid36200)

Foldseek 3Di:
DDPPPPPQDQDPNDRFWDWDWDDDPNDIWIWTKGQDDPPDDFQDWDWDADPVRDIDTDGDDGDDRFWMWTAIPVGRPGIDIDGDDPGD

pLDDT: mean 79.55, std 15.59, range [34.06, 96.94]

Radius of gyration: 19.49 Å; chains: 1; bounding box: 50×24×56 Å

InterPro domains:
  IPR002870 Peptidase M12B, propeptide [PF01562] (21-73)